Protein AF-A0A6C0IKM2-F1 (afdb_monomer_lite)

pLDDT: mean 82.44, std 13.53, range [51.28, 94.88]

Foldseek 3Di:
DDPVVVVVVVVVVVVVVVCVVPPPPPPVPPPPDCQVQLCPDPQRDAPVNRHHAPDVVSPVHDDDQDDDFLSNDPQRDQVPDSDHAPDVVRPVNPDPD

Radius of gyration: 30.6 Å; chains: 1; bounding box: 55×28×86 Å

Organism: NCBI:txid1070528

Secondary structure (DSSP, 8-state):
--HHHHHHHHHHHHHHHHHHHH--------TTS----GGGSTT-B-TTSSSBPSSTT-TTS------STGGGSTT-BPTTSSSBPSSSS-TT-----

Sequence (97 aa):
MDLTTVIIILVIFLIIFIALNNVTTSTNTDTSSVQSNCTQTQYGCCPDGINSKINQEGSNCPYKPPIGGCAGTRYGCCPNSTTPKADQQGSNCHNPV

Structure (mmCIF, N/CA/C/O backbone):
data_AF-A0A6C0IKM2-F1
#
_entry.id   AF-A0A6C0IKM2-F1
#
loop_
_atom_site.group_PDB
_atom_site.id
_atom_site.type_symbol
_atom_site.label_atom_id
_atom_site.label_alt_id
_atom_site.label_comp_id
_atom_site.label_asym_id
_atom_site.label_entity_id
_atom_site.label_seq_id
_atom_site.pdbx_PDB_ins_code
_atom_site.Cartn_x
_atom_site.Cartn_y
_atom_site.Cartn_z
_atom_site.occupancy
_atom_site.B_iso_or_equiv
_atom_site.auth_seq_id
_atom_site.auth_comp_id
_atom_site.auth_asym_id
_atom_site.auth_atom_id
_atom_site.pdbx_PDB_model_num
ATOM 1 N N . MET A 1 1 ? 27.757 -14.934 -56.644 1.00 69.62 1 MET A N 1
ATOM 2 C CA . MET A 1 1 ? 26.625 -14.261 -55.979 1.00 69.62 1 MET A CA 1
ATOM 3 C C . MET A 1 1 ? 25.772 -13.684 -57.076 1.00 69.62 1 MET A C 1
ATOM 5 O O . MET A 1 1 ? 26.267 -12.839 -57.812 1.00 69.62 1 MET A O 1
ATOM 9 N N . ASP A 1 2 ? 24.557 -14.188 -57.230 1.00 92.38 2 ASP A N 1
ATOM 10 C CA . ASP A 1 2 ? 23.675 -13.736 -58.298 1.00 92.38 2 ASP A CA 1
ATOM 11 C C . ASP A 1 2 ? 23.123 -12.350 -57.965 1.00 92.38 2 ASP A C 1
ATOM 13 O O . ASP A 1 2 ? 22.998 -11.976 -56.795 1.00 92.38 2 ASP A O 1
ATOM 17 N N . LEU A 1 3 ? 22.792 -11.570 -58.996 1.00 90.75 3 LEU A N 1
ATOM 18 C CA . LEU A 1 3 ? 22.255 -10.215 -58.843 1.00 90.75 3 LEU A CA 1
ATOM 19 C C . LEU A 1 3 ? 21.024 -10.193 -57.917 1.00 90.75 3 LEU A C 1
ATOM 21 O O . LEU A 1 3 ? 20.844 -9.265 -57.134 1.00 90.75 3 LEU A O 1
ATOM 25 N N . THR A 1 4 ? 20.226 -11.260 -57.944 1.00 92.12 4 THR A N 1
ATOM 26 C CA . THR A 1 4 ? 19.082 -11.480 -57.051 1.00 92.12 4 THR A CA 1
ATOM 27 C C . THR A 1 4 ? 19.498 -11.588 -55.584 1.00 92.12 4 THR A C 1
ATOM 29 O O . THR A 1 4 ? 18.886 -10.955 -54.727 1.00 92.12 4 THR A O 1
ATOM 32 N N . THR A 1 5 ? 20.571 -12.323 -55.282 1.00 93.25 5 THR A N 1
ATOM 33 C CA . THR A 1 5 ? 21.125 -12.445 -53.928 1.00 93.25 5 THR A CA 1
ATOM 34 C C . THR A 1 5 ? 21.630 -11.099 -53.414 1.00 93.25 5 THR A C 1
ATOM 36 O O . THR A 1 5 ? 21.372 -10.744 -52.267 1.00 93.25 5 THR A O 1
ATOM 39 N N . VAL A 1 6 ? 22.302 -10.320 -54.267 1.00 93.94 6 VAL A N 1
ATOM 40 C CA . VAL A 1 6 ? 22.804 -8.983 -53.906 1.00 93.94 6 VAL A CA 1
ATOM 41 C C . VAL A 1 6 ? 21.648 -8.031 -53.592 1.00 93.94 6 VAL A C 1
ATOM 43 O O . VAL A 1 6 ? 21.689 -7.333 -52.580 1.00 93.94 6 VAL A O 1
ATOM 46 N N . ILE A 1 7 ? 20.585 -8.044 -54.401 1.00 94.44 7 ILE A N 1
ATOM 47 C CA . ILE A 1 7 ? 19.393 -7.213 -54.175 1.00 94.44 7 ILE A CA 1
ATOM 48 C C . ILE A 1 7 ? 18.712 -7.574 -52.848 1.00 94.44 7 ILE A C 1
ATOM 50 O O . ILE A 1 7 ? 18.384 -6.680 -52.072 1.00 94.44 7 ILE A O 1
ATOM 54 N N . ILE A 1 8 ? 18.544 -8.866 -52.547 1.00 94.31 8 ILE A N 1
ATOM 55 C CA . ILE A 1 8 ? 17.924 -9.322 -51.292 1.00 94.31 8 ILE A CA 1
ATOM 56 C C . ILE A 1 8 ? 18.717 -8.829 -50.076 1.00 94.31 8 ILE A C 1
ATOM 58 O O . ILE A 1 8 ? 18.129 -8.320 -49.124 1.00 94.31 8 ILE A O 1
ATOM 62 N N . ILE A 1 9 ? 20.048 -8.921 -50.124 1.00 94.88 9 ILE A N 1
ATOM 63 C CA . ILE A 1 9 ? 20.920 -8.450 -49.042 1.00 94.88 9 ILE A CA 1
ATOM 64 C C . ILE A 1 9 ? 20.738 -6.941 -48.818 1.00 94.88 9 ILE A C 1
ATOM 66 O O . ILE A 1 9 ? 20.547 -6.510 -47.681 1.00 94.88 9 ILE A O 1
ATOM 70 N N . LEU A 1 10 ? 20.730 -6.140 -49.888 1.00 94.62 10 LEU A N 1
ATOM 71 C CA . LEU A 1 10 ? 20.543 -4.687 -49.796 1.00 94.62 10 LEU A CA 1
ATOM 72 C C . LEU A 1 10 ? 19.171 -4.305 -49.221 1.00 94.62 10 LEU A C 1
ATOM 74 O O . LEU A 1 10 ? 19.082 -3.389 -48.402 1.00 94.62 10 LEU A O 1
ATOM 78 N N . VAL A 1 11 ? 18.113 -5.028 -49.597 1.00 94.50 11 VAL A N 1
ATOM 79 C CA . VAL A 1 11 ? 16.758 -4.818 -49.063 1.00 94.50 11 VAL A CA 1
ATOM 80 C C . VAL A 1 11 ? 16.699 -5.143 -47.569 1.00 94.50 11 VAL A C 1
ATOM 82 O O . VAL A 1 11 ? 16.141 -4.363 -46.800 1.00 94.50 11 VAL A O 1
ATOM 85 N N . ILE A 1 12 ? 17.318 -6.243 -47.133 1.00 93.38 12 ILE A N 1
ATOM 86 C CA . ILE A 1 12 ? 17.372 -6.624 -45.714 1.00 93.38 12 ILE A CA 1
ATOM 87 C C . ILE A 1 12 ? 18.117 -5.563 -44.894 1.00 93.38 12 ILE A C 1
ATOM 89 O O . ILE A 1 12 ? 17.611 -5.130 -43.859 1.00 93.38 12 ILE A O 1
ATOM 93 N N . PHE A 1 13 ? 19.275 -5.091 -45.365 1.00 94.00 13 PHE A N 1
ATOM 94 C CA . PHE A 1 13 ? 20.026 -4.033 -44.682 1.00 94.00 13 PHE A CA 1
ATOM 95 C C . PHE A 1 13 ? 19.231 -2.728 -44.570 1.00 94.00 13 PHE A C 1
ATOM 97 O O . PHE A 1 13 ? 19.238 -2.106 -43.507 1.00 94.00 13 PHE A O 1
ATOM 104 N N . LEU A 1 14 ? 18.504 -2.334 -45.621 1.00 91.69 14 LEU A N 1
ATOM 105 C CA . LEU A 1 14 ? 17.635 -1.155 -45.583 1.00 91.69 14 LEU A CA 1
ATOM 106 C C . LEU A 1 14 ? 16.489 -1.309 -44.582 1.00 91.69 14 LEU A C 1
ATOM 108 O O . LEU A 1 14 ? 16.232 -0.386 -43.813 1.00 91.69 14 LEU A O 1
ATOM 112 N N . ILE A 1 15 ? 15.828 -2.468 -44.546 1.00 89.06 15 ILE A N 1
ATOM 113 C CA . ILE A 1 15 ? 14.744 -2.740 -43.591 1.00 89.06 15 ILE A CA 1
ATOM 114 C C . ILE A 1 15 ? 15.266 -2.689 -42.152 1.00 89.06 15 ILE A C 1
ATOM 116 O O . ILE A 1 15 ? 14.629 -2.076 -41.298 1.00 89.06 15 ILE A O 1
ATOM 120 N N . ILE A 1 16 ? 16.440 -3.271 -41.889 1.00 89.31 16 ILE A N 1
ATOM 121 C CA . ILE A 1 16 ? 17.090 -3.205 -40.574 1.00 89.31 16 ILE A CA 1
ATOM 122 C C . ILE A 1 16 ? 17.387 -1.750 -40.204 1.00 89.31 16 ILE A C 1
ATOM 124 O O . ILE A 1 16 ? 17.075 -1.335 -39.094 1.00 89.31 16 ILE A O 1
ATOM 128 N N . PHE A 1 17 ? 17.929 -0.951 -41.124 1.00 89.12 17 PHE A N 1
ATOM 129 C CA . PHE A 1 17 ? 18.237 0.457 -40.866 1.00 89.12 17 PHE A CA 1
ATOM 130 C C . PHE A 1 17 ? 16.973 1.280 -40.571 1.00 89.12 17 PHE A C 1
ATOM 132 O O . PHE A 1 17 ? 16.953 2.077 -39.637 1.00 89.12 17 PHE A O 1
ATOM 139 N N . ILE A 1 18 ? 15.888 1.052 -41.318 1.00 85.81 18 ILE A N 1
ATOM 140 C CA . ILE A 1 18 ? 14.586 1.691 -41.081 1.00 85.81 18 ILE A CA 1
ATOM 141 C C . ILE A 1 18 ? 14.022 1.275 -39.717 1.00 85.81 18 ILE A C 1
ATOM 143 O O . ILE A 1 18 ? 13.564 2.132 -38.966 1.00 85.81 18 ILE A O 1
ATOM 147 N N . ALA A 1 19 ? 14.089 -0.011 -39.367 1.00 83.69 19 ALA A N 1
ATOM 148 C CA . ALA A 1 19 ? 13.635 -0.505 -38.072 1.00 83.69 19 ALA A CA 1
ATOM 149 C C . ALA A 1 19 ? 14.464 0.080 -36.919 1.00 83.69 19 ALA A C 1
ATOM 151 O O . ALA A 1 19 ? 13.891 0.553 -35.946 1.00 83.69 19 ALA A O 1
ATOM 152 N N . LEU A 1 20 ? 15.793 0.125 -37.044 1.00 81.06 20 LEU A N 1
ATOM 153 C CA . LEU A 1 20 ? 16.681 0.700 -36.028 1.00 81.06 20 LEU A CA 1
ATOM 154 C C . LEU A 1 20 ? 16.461 2.207 -35.842 1.00 81.06 20 LEU A C 1
ATOM 156 O O . LEU A 1 20 ? 16.521 2.685 -34.715 1.00 81.06 20 LEU A O 1
ATOM 160 N N . ASN A 1 21 ? 16.154 2.944 -36.913 1.00 76.94 21 ASN A N 1
ATOM 161 C CA . A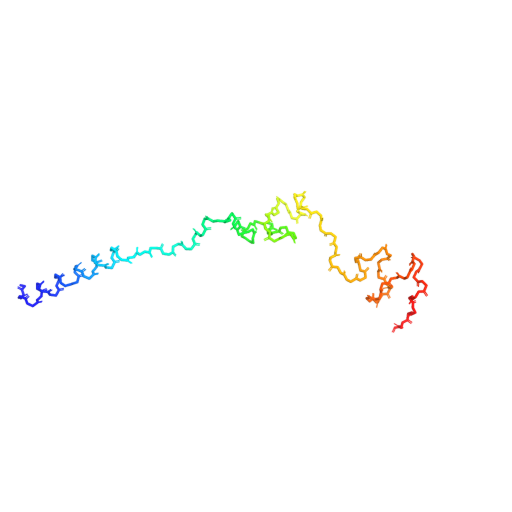SN A 1 21 ? 15.842 4.374 -36.824 1.00 76.94 21 ASN A CA 1
ATOM 162 C C . ASN A 1 21 ? 14.417 4.661 -36.327 1.00 76.94 21 ASN A C 1
ATOM 164 O O . ASN A 1 21 ? 14.165 5.750 -35.821 1.00 76.94 21 ASN A O 1
ATOM 168 N N . ASN A 1 22 ? 13.482 3.718 -36.491 1.00 69.44 22 ASN A N 1
ATOM 169 C CA . ASN A 1 22 ? 12.073 3.887 -36.121 1.00 69.44 22 ASN A CA 1
ATOM 170 C C . ASN A 1 22 ? 11.693 3.176 -34.809 1.00 69.44 22 ASN A C 1
ATOM 172 O O . ASN A 1 22 ? 10.549 3.269 -34.361 1.00 69.44 22 ASN A O 1
ATOM 176 N N . VAL A 1 23 ? 12.633 2.474 -34.167 1.00 73.69 23 VAL A N 1
ATOM 177 C CA . VAL A 1 23 ? 12.486 2.010 -32.784 1.00 73.69 23 VAL A CA 1
ATOM 178 C C . VAL A 1 23 ? 12.539 3.238 -31.878 1.00 73.69 23 VAL A C 1
ATOM 180 O O . VAL A 1 23 ? 13.565 3.630 -31.333 1.00 73.69 23 VAL A O 1
ATOM 183 N N . THR A 1 24 ? 11.378 3.862 -31.711 1.00 63.97 24 THR A N 1
ATOM 184 C CA . THR A 1 24 ? 11.106 4.671 -30.530 1.00 63.97 24 THR A CA 1
ATOM 185 C C . THR A 1 24 ? 10.970 3.673 -29.390 1.00 63.97 24 THR A C 1
ATOM 187 O O . THR A 1 24 ? 9.954 2.986 -29.281 1.00 63.97 24 THR A O 1
ATOM 190 N N . THR A 1 25 ? 12.015 3.510 -28.578 1.00 55.50 25 THR A N 1
ATOM 191 C CA . THR A 1 25 ? 11.914 2.752 -27.332 1.00 55.50 25 THR A CA 1
ATOM 192 C C . THR A 1 25 ? 10.854 3.432 -26.472 1.00 55.50 25 THR A C 1
ATOM 194 O O . THR A 1 25 ? 11.133 4.423 -25.803 1.00 55.50 25 THR A O 1
ATOM 197 N N . SER A 1 26 ? 9.625 2.915 -26.498 1.00 56.06 26 SER A N 1
ATOM 198 C CA . SER A 1 26 ? 8.619 3.176 -25.472 1.00 56.06 26 SER A CA 1
ATOM 199 C C . SER A 1 26 ? 9.102 2.494 -24.193 1.00 56.06 26 SER A C 1
ATOM 201 O O . SER A 1 26 ? 8.597 1.469 -23.744 1.00 56.06 26 SER A O 1
ATOM 203 N N . THR A 1 27 ? 10.157 3.050 -23.602 1.00 54.56 27 THR A N 1
ATOM 204 C CA . THR A 1 27 ? 10.298 2.994 -22.164 1.00 54.56 27 THR A C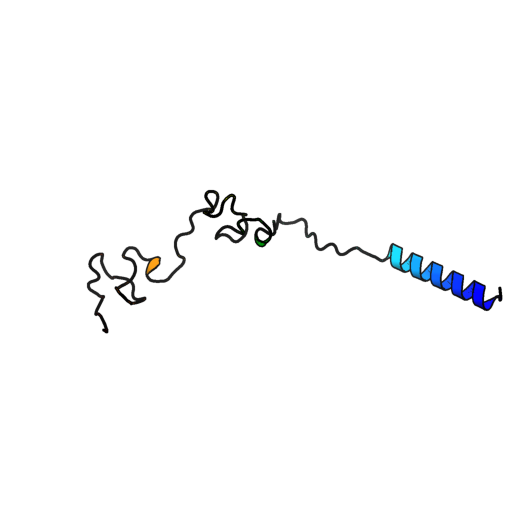A 1
ATOM 205 C C . THR A 1 27 ? 9.191 3.900 -21.666 1.00 54.56 27 THR A C 1
ATOM 207 O O . THR A 1 27 ? 9.309 5.123 -21.719 1.00 54.56 27 THR A O 1
ATOM 210 N N . ASN A 1 28 ? 8.078 3.301 -21.246 1.00 60.88 28 ASN A N 1
ATOM 211 C CA . ASN A 1 28 ? 7.083 3.956 -20.404 1.00 60.88 28 ASN A CA 1
ATOM 212 C C . ASN A 1 28 ? 7.736 4.298 -19.055 1.00 60.88 28 ASN A C 1
ATOM 214 O O . ASN A 1 28 ? 7.409 3.745 -18.014 1.00 60.88 28 ASN A O 1
ATOM 218 N N . THR A 1 29 ? 8.736 5.165 -19.088 1.00 54.31 29 THR A N 1
ATOM 219 C CA . THR A 1 29 ? 9.278 5.879 -17.948 1.00 54.31 29 THR A CA 1
ATOM 220 C C . THR A 1 29 ? 8.726 7.276 -18.090 1.00 54.31 29 THR A C 1
ATOM 222 O O . THR A 1 29 ? 9.393 8.194 -18.558 1.00 54.31 29 THR A O 1
ATOM 225 N N . ASP A 1 30 ? 7.442 7.361 -17.766 1.00 54.53 30 ASP A N 1
ATOM 226 C CA . ASP A 1 30 ? 6.707 8.593 -17.573 1.00 54.53 30 ASP A CA 1
ATOM 227 C C . ASP A 1 30 ? 7.384 9.354 -16.425 1.00 54.53 30 ASP A C 1
ATOM 229 O O . ASP A 1 30 ? 7.154 9.110 -15.238 1.00 54.53 30 ASP A O 1
ATOM 233 N N . THR A 1 31 ? 8.332 10.219 -16.776 1.00 57.88 31 THR A N 1
ATOM 234 C CA . THR A 1 31 ? 8.984 11.148 -15.856 1.00 57.88 31 THR A CA 1
ATOM 235 C C . THR A 1 31 ? 8.002 12.258 -15.495 1.00 57.88 31 THR A C 1
ATOM 237 O O . THR A 1 31 ? 8.139 13.395 -15.941 1.00 57.88 31 THR A O 1
ATOM 240 N N . SER A 1 32 ? 6.983 11.924 -14.704 1.00 57.19 32 SER A N 1
ATOM 241 C CA . SER A 1 32 ? 6.121 12.896 -14.010 1.00 57.19 32 SER A CA 1
ATOM 242 C C . SER A 1 32 ? 5.5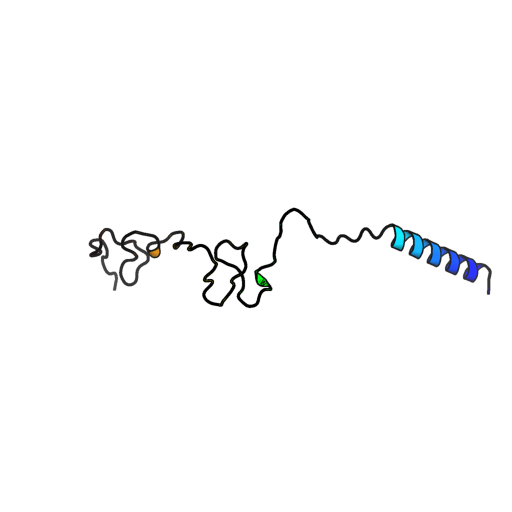80 12.414 -12.661 1.00 57.19 32 SER A C 1
ATOM 244 O O . SER A 1 32 ? 4.900 13.153 -11.9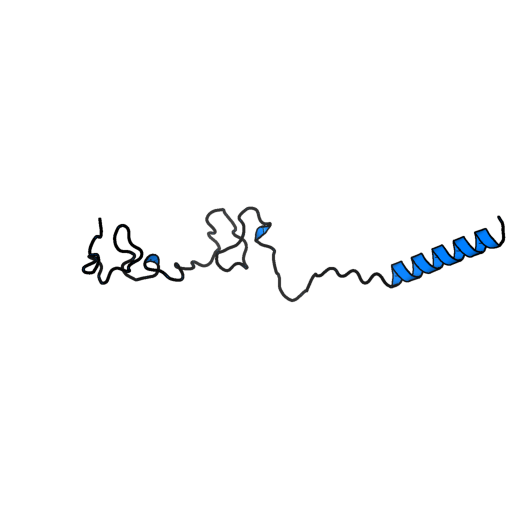58 1.00 57.19 32 SER A O 1
ATOM 246 N N . SER A 1 33 ? 5.984 11.235 -12.198 1.00 51.28 33 SER A N 1
ATOM 247 C CA . SER A 1 33 ? 6.009 10.936 -10.772 1.00 51.28 33 SER A CA 1
ATOM 248 C C . SER A 1 33 ? 7.169 9.991 -10.516 1.00 51.28 33 SER A C 1
ATOM 250 O O . SER A 1 33 ? 7.469 9.117 -11.328 1.00 51.28 33 SER A O 1
ATOM 252 N N . VAL A 1 34 ? 7.835 10.135 -9.378 1.00 55.12 34 VAL A N 1
ATOM 253 C CA . VAL A 1 34 ? 8.545 9.004 -8.788 1.00 55.12 34 VAL A CA 1
ATOM 254 C C . VAL A 1 34 ? 7.451 8.007 -8.406 1.00 55.12 34 VAL A C 1
ATOM 256 O O . VAL A 1 34 ? 7.057 7.920 -7.251 1.00 55.12 34 VAL A O 1
ATOM 259 N N . GLN A 1 35 ? 6.900 7.273 -9.375 1.00 55.97 35 GLN A N 1
ATOM 260 C CA . GLN A 1 35 ? 6.166 6.052 -9.093 1.00 55.97 35 GLN A CA 1
ATOM 261 C C . GLN A 1 35 ? 7.238 5.022 -8.744 1.00 55.97 35 GLN A C 1
ATOM 263 O O . GLN A 1 35 ? 7.534 4.099 -9.502 1.00 55.97 35 GLN A O 1
ATOM 268 N N . SER A 1 36 ? 7.893 5.235 -7.597 1.00 60.56 36 SER A N 1
ATOM 269 C CA . SER A 1 36 ? 8.637 4.192 -6.924 1.00 60.56 36 SER A CA 1
ATOM 270 C C . SER A 1 36 ? 7.660 3.044 -6.801 1.00 60.56 36 SER A C 1
ATOM 272 O O . SER A 1 36 ? 6.653 3.162 -6.105 1.00 60.56 36 SER A O 1
ATOM 274 N N . ASN A 1 37 ? 7.901 1.965 -7.540 1.00 73.00 37 ASN A N 1
ATOM 275 C CA . ASN A 1 37 ? 7.079 0.779 -7.441 1.00 73.00 37 ASN A CA 1
ATOM 276 C C . ASN A 1 37 ? 7.378 0.139 -6.079 1.00 73.00 37 ASN A C 1
ATOM 278 O O . ASN A 1 37 ? 8.158 -0.804 -5.974 1.00 73.00 37 ASN A O 1
ATOM 282 N N . CYS A 1 38 ? 6.809 0.716 -5.017 1.00 88.50 38 CYS A N 1
ATOM 283 C CA . CYS A 1 38 ? 7.083 0.368 -3.629 1.00 88.50 38 CYS A CA 1
ATOM 284 C C . CYS A 1 38 ? 6.753 -1.102 -3.350 1.00 88.50 38 CYS A C 1
ATOM 286 O O . CYS A 1 38 ? 7.314 -1.687 -2.425 1.00 88.50 38 CYS A O 1
ATOM 288 N N . THR A 1 39 ? 5.931 -1.731 -4.202 1.00 85.19 39 THR A N 1
ATOM 289 C CA . THR A 1 39 ? 5.623 -3.166 -4.168 1.00 85.19 39 THR A CA 1
ATOM 290 C C . THR A 1 39 ? 6.843 -4.058 -4.414 1.00 85.19 39 THR A C 1
ATOM 292 O O . THR A 1 39 ? 6.846 -5.195 -3.958 1.00 85.19 39 THR A O 1
ATOM 295 N N . GLN A 1 40 ? 7.891 -3.550 -5.074 1.00 87.38 40 GLN A N 1
ATOM 296 C CA . GLN A 1 40 ? 9.138 -4.284 -5.329 1.00 87.38 40 GLN A CA 1
ATOM 297 C C . GLN A 1 40 ? 10.168 -4.140 -4.200 1.00 87.38 40 GLN A C 1
ATOM 299 O O . GLN A 1 40 ? 11.216 -4.781 -4.232 1.00 87.38 40 GLN A O 1
ATOM 304 N N . THR A 1 41 ? 9.910 -3.283 -3.209 1.00 89.06 41 THR A N 1
ATOM 305 C CA . THR A 1 41 ? 10.813 -3.132 -2.062 1.00 89.06 41 THR A CA 1
ATOM 306 C C . THR A 1 41 ? 10.606 -4.253 -1.053 1.00 89.06 41 THR A C 1
ATOM 308 O O . THR A 1 41 ? 9.513 -4.806 -0.946 1.00 89.06 41 THR A O 1
ATOM 311 N N . GLN A 1 42 ? 11.643 -4.556 -0.268 1.00 93.81 42 GLN A N 1
ATOM 312 C CA . GLN A 1 42 ? 11.643 -5.658 0.702 1.00 93.81 42 GLN A CA 1
ATOM 313 C C . GLN A 1 42 ? 10.422 -5.662 1.638 1.00 93.81 42 GLN A C 1
ATOM 315 O O . GLN A 1 42 ? 9.927 -6.727 1.998 1.00 93.81 42 GLN A O 1
ATOM 320 N N . TYR A 1 43 ? 9.938 -4.484 2.032 1.00 93.50 43 TYR A N 1
ATOM 321 C CA . TYR A 1 43 ? 8.843 -4.350 2.991 1.00 93.50 43 TYR A CA 1
ATOM 322 C C . TYR A 1 43 ? 7.517 -3.920 2.353 1.00 93.50 43 TYR A C 1
ATOM 324 O O . TYR A 1 43 ? 6.499 -3.904 3.046 1.00 93.50 43 TYR A O 1
ATOM 332 N N . GLY A 1 44 ? 7.489 -3.609 1.055 1.00 91.69 44 GLY A N 1
ATOM 333 C CA . GLY A 1 44 ? 6.296 -3.153 0.340 1.00 91.69 44 GLY A CA 1
ATOM 334 C C . GLY A 1 44 ? 5.931 -1.682 0.589 1.00 91.69 44 GLY A C 1
ATOM 335 O O . GLY A 1 44 ? 6.722 -0.893 1.104 1.00 91.69 44 GLY A O 1
ATOM 336 N N . CYS A 1 45 ? 4.703 -1.307 0.230 1.00 92.88 45 CYS A N 1
ATOM 337 C CA . CYS A 1 45 ? 4.202 0.070 0.315 1.00 92.88 45 CYS A CA 1
ATOM 338 C C . CYS A 1 45 ? 3.614 0.432 1.689 1.00 92.88 45 CYS A C 1
ATOM 340 O O . CYS A 1 45 ? 3.061 -0.419 2.390 1.00 92.88 45 CYS A O 1
ATOM 342 N N . CYS A 1 46 ? 3.659 1.717 2.029 1.00 91.62 46 CYS A N 1
ATOM 343 C CA . CYS A 1 46 ? 2.862 2.344 3.076 1.00 91.62 46 CYS A CA 1
ATOM 344 C C . CYS A 1 46 ? 1.354 2.321 2.736 1.00 91.62 46 CYS A C 1
ATOM 346 O O . CYS A 1 46 ? 0.987 2.112 1.577 1.00 91.62 46 CYS A O 1
ATOM 348 N N . PRO A 1 47 ? 0.450 2.575 3.710 1.00 85.19 47 PRO A N 1
ATOM 349 C CA . PRO A 1 47 ? -1.003 2.613 3.475 1.00 85.19 47 PRO A CA 1
ATOM 350 C C . PRO A 1 47 ? -1.482 3.718 2.517 1.00 85.19 47 PRO A C 1
ATOM 352 O O . PRO A 1 47 ? -2.658 3.758 2.149 1.00 85.19 47 PRO A O 1
ATOM 355 N N . ASP A 1 48 ? -0.602 4.654 2.157 1.00 80.81 48 ASP A N 1
ATOM 356 C CA . ASP A 1 48 ? -0.839 5.653 1.114 1.00 80.81 48 ASP A CA 1
ATOM 357 C C . ASP A 1 48 ? -0.678 5.086 -0.309 1.00 80.81 48 ASP A C 1
ATOM 359 O O . ASP A 1 48 ? -1.162 5.701 -1.253 1.00 80.81 48 ASP A O 1
ATOM 363 N N . GLY A 1 49 ? -0.052 3.912 -0.460 1.00 82.06 49 GLY A N 1
ATOM 364 C CA . GLY A 1 49 ? 0.209 3.260 -1.743 1.00 82.06 49 GLY A CA 1
ATOM 365 C C . GLY A 1 49 ? 1.315 3.911 -2.579 1.00 82.06 49 GLY A C 1
ATOM 366 O O . GLY A 1 49 ? 1.506 3.509 -3.723 1.00 82.06 49 GLY A O 1
ATOM 367 N N . ILE A 1 50 ? 2.027 4.900 -2.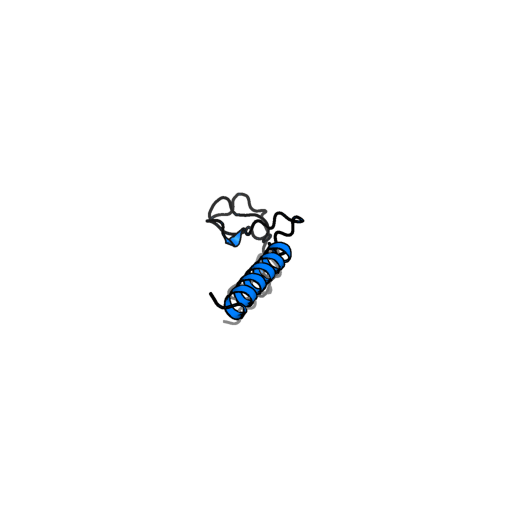031 1.00 82.75 50 ILE A N 1
ATOM 368 C CA . ILE A 1 50 ? 3.020 5.705 -2.756 1.00 82.75 50 ILE A CA 1
ATOM 369 C C . ILE A 1 50 ? 4.414 5.469 -2.172 1.00 82.75 50 ILE A C 1
ATOM 371 O O . ILE A 1 50 ? 5.357 5.172 -2.903 1.00 82.75 50 ILE A O 1
ATOM 375 N N . ASN A 1 51 ? 4.549 5.572 -0.849 1.00 86.69 51 ASN A N 1
ATOM 376 C CA . ASN A 1 51 ? 5.844 5.490 -0.181 1.00 86.69 51 ASN A CA 1
ATOM 377 C C . ASN A 1 51 ? 6.214 4.040 0.150 1.00 86.69 51 ASN A C 1
ATOM 379 O O . ASN A 1 51 ? 5.356 3.235 0.502 1.00 86.69 51 ASN A O 1
ATOM 383 N N . SER A 1 52 ? 7.500 3.696 0.093 1.00 92.19 52 SER A N 1
ATOM 384 C CA . SER A 1 52 ? 7.996 2.388 0.548 1.00 92.19 52 SER A CA 1
ATOM 385 C C . SER A 1 52 ? 8.157 2.352 2.068 1.00 92.19 52 SER A C 1
ATOM 387 O O . SER A 1 52 ? 8.588 3.330 2.681 1.00 92.19 52 SER A O 1
ATOM 389 N N . LYS A 1 53 ? 7.868 1.202 2.676 1.00 93.50 53 LYS A N 1
ATOM 390 C CA . LYS A 1 53 ? 8.176 0.920 4.081 1.00 93.50 53 LYS A CA 1
ATOM 391 C C . LYS A 1 53 ? 9.691 0.777 4.289 1.00 93.50 53 LYS A C 1
ATOM 393 O O . LYS A 1 53 ? 10.346 0.081 3.516 1.00 93.50 53 LYS A O 1
ATOM 398 N N . ILE A 1 54 ? 10.248 1.369 5.351 1.00 93.00 54 ILE A N 1
ATOM 399 C CA . ILE A 1 54 ? 11.676 1.200 5.713 1.00 93.00 54 ILE A CA 1
ATOM 400 C C . ILE A 1 54 ? 11.961 -0.060 6.544 1.00 93.00 54 ILE A C 1
ATOM 402 O O . ILE A 1 54 ? 13.104 -0.501 6.625 1.00 93.00 54 ILE A O 1
ATOM 406 N N . ASN A 1 55 ? 10.930 -0.627 7.165 1.00 93.81 55 ASN A N 1
ATOM 407 C CA . ASN A 1 55 ? 10.943 -1.867 7.941 1.00 93.81 55 ASN A CA 1
ATOM 408 C C . ASN A 1 55 ? 9.570 -2.543 7.836 1.00 93.81 55 ASN A C 1
ATOM 410 O O . ASN A 1 55 ? 8.631 -1.977 7.274 1.00 93.81 55 ASN A O 1
ATOM 414 N N . GLN A 1 56 ? 9.438 -3.759 8.360 1.00 92.25 56 GLN A N 1
ATOM 415 C CA . GLN A 1 56 ? 8.194 -4.525 8.265 1.00 92.25 56 GLN A CA 1
ATOM 416 C C . GLN A 1 56 ? 7.007 -3.796 8.922 1.00 92.25 56 GLN A C 1
ATOM 418 O O . GLN A 1 56 ? 5.884 -3.876 8.418 1.00 92.25 56 GLN A O 1
ATOM 423 N N . GLU A 1 57 ? 7.273 -3.040 9.988 1.00 90.19 57 GLU A N 1
ATOM 424 C CA . GLU A 1 57 ? 6.311 -2.239 10.747 1.00 90.19 57 GLU A CA 1
ATOM 425 C C . GLU A 1 57 ? 5.870 -0.969 10.004 1.00 90.19 57 GLU A C 1
ATOM 427 O O . GLU A 1 57 ? 4.814 -0.416 10.303 1.00 90.19 57 GLU A O 1
ATOM 432 N N . GLY A 1 58 ? 6.660 -0.495 9.036 1.00 91.94 58 GLY A N 1
ATOM 433 C CA . GLY A 1 58 ? 6.420 0.763 8.340 1.00 91.94 58 GLY A CA 1
ATOM 434 C C . GLY A 1 58 ? 6.557 1.979 9.250 1.00 91.94 58 GLY A C 1
ATOM 435 O O . GLY A 1 58 ? 5.704 2.859 9.225 1.00 91.94 58 GLY A O 1
ATOM 436 N N . SER A 1 59 ? 7.622 2.062 10.050 1.00 91.94 59 SER A N 1
ATOM 437 C CA . SER A 1 59 ? 7.817 3.163 11.009 1.00 91.94 59 SER A CA 1
ATOM 438 C C . SER A 1 59 ? 7.971 4.546 10.360 1.00 91.94 59 SER A C 1
ATOM 440 O O . SER A 1 59 ? 7.870 5.556 11.047 1.00 91.94 59 SER A O 1
ATOM 442 N N . ASN A 1 60 ? 8.228 4.603 9.049 1.00 89.88 60 ASN A N 1
ATOM 443 C CA . ASN A 1 60 ? 8.209 5.835 8.257 1.00 89.88 60 ASN A CA 1
ATOM 444 C C . ASN A 1 60 ? 6.837 6.147 7.640 1.00 89.88 60 ASN A C 1
ATOM 446 O O . ASN A 1 60 ? 6.677 7.204 7.033 1.00 89.88 60 ASN A O 1
ATOM 450 N N . CYS A 1 61 ? 5.877 5.226 7.717 1.00 91.00 61 CYS A N 1
ATOM 451 C CA . CYS A 1 61 ? 4.592 5.397 7.071 1.00 91.00 61 CYS A CA 1
ATOM 452 C C . CYS A 1 61 ? 3.707 6.348 7.872 1.00 91.00 61 CYS A C 1
ATOM 454 O O . CYS A 1 61 ? 3.628 6.238 9.100 1.00 91.00 61 CYS A O 1
ATOM 456 N N . PRO A 1 62 ? 2.979 7.246 7.191 1.00 81.81 62 PRO A N 1
ATOM 457 C CA . PRO A 1 62 ? 1.975 8.048 7.860 1.00 81.81 62 PRO A CA 1
ATOM 458 C C . PRO A 1 62 ? 0.926 7.117 8.481 1.00 81.81 62 PRO A C 1
ATOM 460 O O . PRO A 1 62 ? 0.401 6.217 7.817 1.00 81.81 62 PRO A O 1
ATOM 463 N N . TYR A 1 63 ? 0.618 7.329 9.761 1.00 75.00 63 TYR A N 1
ATOM 464 C CA . TYR A 1 63 ? -0.461 6.610 10.428 1.00 75.00 63 TYR A CA 1
ATOM 465 C C . TYR A 1 63 ? -1.780 6.939 9.726 1.00 75.00 63 TYR A C 1
ATOM 467 O O . TYR A 1 63 ? -2.252 8.076 9.774 1.00 75.00 63 TYR A O 1
ATOM 475 N N . LYS A 1 64 ? -2.377 5.943 9.068 1.00 66.25 64 LYS A N 1
ATOM 476 C CA . LYS A 1 64 ? -3.719 6.056 8.503 1.00 66.25 64 LYS A CA 1
ATOM 477 C C . LYS A 1 64 ? -4.667 5.279 9.417 1.00 66.25 64 LYS A C 1
ATOM 479 O O . LYS A 1 64 ? -4.591 4.049 9.429 1.00 66.25 64 LYS A O 1
ATOM 484 N N . PRO A 1 65 ? -5.523 5.949 10.210 1.00 62.53 65 PRO A N 1
ATOM 485 C CA . PRO A 1 65 ? -6.538 5.240 10.976 1.00 62.53 65 PRO A CA 1
ATOM 486 C C . PRO A 1 65 ? -7.459 4.458 10.020 1.00 62.53 65 PRO A C 1
ATOM 488 O O . PRO A 1 65 ? -7.563 4.824 8.841 1.00 62.53 65 PRO A O 1
ATOM 491 N N . PRO A 1 66 ? -8.123 3.390 10.499 1.00 64.38 66 PRO A N 1
ATOM 492 C CA . PRO A 1 66 ? -9.044 2.601 9.688 1.00 64.38 66 PRO A CA 1
ATOM 493 C C . PRO A 1 66 ? -10.043 3.509 8.956 1.00 64.38 66 PRO A C 1
ATOM 495 O O . PRO A 1 66 ? -10.778 4.269 9.587 1.00 64.38 66 PRO A O 1
ATOM 498 N N . ILE A 1 67 ? -10.069 3.449 7.621 1.00 63.53 67 ILE A N 1
ATOM 499 C CA . ILE A 1 67 ? -11.040 4.201 6.820 1.00 63.53 67 ILE A CA 1
ATOM 500 C C . ILE A 1 67 ? -12.330 3.380 6.776 1.00 63.53 67 ILE A C 1
ATOM 502 O O . ILE A 1 67 ? -12.509 2.526 5.912 1.00 63.53 67 ILE A O 1
ATOM 506 N N . GLY A 1 68 ? -13.221 3.636 7.732 1.00 74.44 68 GLY A N 1
ATOM 507 C CA . GLY A 1 68 ? -14.577 3.091 7.751 1.00 74.44 68 GLY A CA 1
ATOM 508 C C . GLY A 1 68 ? -14.808 1.920 8.710 1.00 74.44 68 GLY A C 1
ATOM 509 O O . GLY A 1 68 ? -13.922 1.474 9.440 1.00 74.44 68 GLY A O 1
ATOM 510 N N . GLY A 1 69 ? -16.062 1.457 8.726 1.00 83.56 69 GLY A N 1
ATOM 511 C CA . GLY A 1 69 ? -16.549 0.433 9.651 1.00 83.56 69 GLY A CA 1
ATOM 512 C C . GLY A 1 69 ? -16.595 0.894 11.110 1.00 83.56 69 GLY A C 1
ATOM 513 O O . GLY A 1 69 ? -16.208 2.009 11.460 1.00 83.56 69 GLY A O 1
ATOM 514 N N . CYS A 1 70 ? -17.060 0.011 11.991 1.00 90.50 70 CYS A N 1
ATOM 515 C CA . CYS A 1 70 ? -17.128 0.293 13.422 1.00 90.50 70 CYS A CA 1
ATOM 516 C C . CYS A 1 70 ? -15.748 0.507 14.065 1.00 90.50 70 CYS A C 1
ATOM 518 O O . CYS A 1 70 ? -15.640 1.288 15.006 1.00 90.50 70 CYS A O 1
ATOM 520 N N . ALA A 1 71 ? -14.685 -0.103 13.529 1.00 86.88 71 ALA A N 1
ATOM 521 C CA . ALA A 1 71 ? -13.317 0.045 14.031 1.00 86.88 71 ALA A CA 1
ATOM 522 C C . ALA A 1 71 ? -12.747 1.464 13.839 1.00 86.88 71 ALA A C 1
ATOM 524 O O . ALA A 1 71 ? -11.853 1.863 14.579 1.00 86.88 71 ALA A O 1
ATOM 525 N N . GLY A 1 72 ? -13.280 2.233 12.881 1.00 84.81 72 GLY A N 1
ATOM 526 C CA . GLY A 1 72 ? -12.967 3.655 12.710 1.00 84.81 72 GLY A CA 1
ATOM 527 C C . GLY A 1 72 ? -13.798 4.594 13.597 1.00 84.81 72 GLY A C 1
ATOM 528 O O . GLY A 1 72 ? -13.580 5.803 13.576 1.00 84.81 72 GLY A O 1
ATOM 529 N N . THR A 1 73 ? -14.768 4.079 14.361 1.00 88.06 73 THR A N 1
ATOM 530 C CA . THR A 1 73 ? -15.625 4.895 15.239 1.00 88.06 73 THR A CA 1
ATOM 531 C C . THR A 1 73 ? -15.032 5.033 16.640 1.00 88.06 73 THR A C 1
ATOM 533 O O . THR A 1 73 ? -14.267 4.181 17.087 1.00 88.06 73 THR A O 1
ATOM 536 N N . ARG A 1 74 ? -15.418 6.091 17.369 1.00 91.00 74 ARG A N 1
ATOM 537 C CA . ARG A 1 74 ? -14.881 6.440 18.702 1.00 91.00 74 ARG A CA 1
ATOM 538 C C . ARG A 1 74 ? -14.888 5.280 19.704 1.00 91.00 74 ARG A C 1
ATOM 540 O O . ARG A 1 74 ? -13.992 5.190 20.534 1.00 91.00 74 ARG A O 1
ATOM 547 N N . TYR A 1 75 ? -15.914 4.439 19.652 1.00 92.81 75 TYR A N 1
ATOM 548 C CA . TYR A 1 75 ? -16.148 3.374 20.627 1.00 92.81 75 TYR A CA 1
ATOM 549 C C . TYR A 1 75 ? -15.870 1.976 20.057 1.00 92.81 75 TYR A C 1
ATOM 551 O O . TYR A 1 75 ? -16.019 0.981 20.763 1.00 92.81 75 TYR A O 1
ATOM 559 N N . GLY A 1 76 ? -15.441 1.884 18.795 1.00 92.38 76 GLY A N 1
ATOM 560 C CA . GLY A 1 76 ? -15.186 0.612 18.136 1.00 92.38 76 GLY A CA 1
ATOM 561 C C . GLY A 1 76 ? -16.460 -0.187 17.842 1.00 92.38 76 GLY A C 1
ATOM 562 O O . GLY A 1 76 ? -17.564 0.344 17.703 1.00 92.38 76 GLY A O 1
ATOM 563 N N . CYS A 1 77 ? -16.287 -1.497 17.720 1.00 93.75 77 CYS A N 1
ATOM 564 C CA . CYS A 1 77 ? -17.330 -2.441 17.333 1.00 93.75 77 CYS A CA 1
ATOM 565 C C . CYS A 1 77 ? -18.019 -3.079 18.540 1.00 93.75 77 CYS A C 1
ATOM 567 O O . CYS A 1 77 ? -17.387 -3.332 19.570 1.00 93.75 77 CYS A O 1
ATOM 569 N N . CYS A 1 78 ? -19.308 -3.389 18.404 1.00 93.88 78 CYS A N 1
ATOM 570 C CA . CYS A 1 78 ? -19.988 -4.309 19.305 1.00 93.88 78 CYS A CA 1
ATOM 571 C C . CYS A 1 78 ? -19.300 -5.689 19.298 1.00 93.88 78 CYS A C 1
ATOM 573 O O . CYS A 1 78 ? -18.757 -6.090 18.266 1.00 93.88 78 CYS A O 1
ATOM 575 N N . PRO A 1 79 ? -19.310 -6.433 20.422 1.00 89.62 79 PRO A N 1
ATOM 576 C CA . PRO A 1 79 ? -18.770 -7.790 20.453 1.00 89.62 79 PRO A CA 1
ATOM 577 C C . PRO A 1 79 ? -19.414 -8.647 19.360 1.00 89.62 79 PRO A C 1
ATOM 579 O O . PRO A 1 79 ? -20.630 -8.611 19.194 1.00 89.62 79 PRO A O 1
ATOM 582 N N . ASN A 1 80 ? -18.594 -9.380 18.605 1.00 85.19 80 ASN A N 1
ATOM 583 C CA . ASN A 1 80 ? -19.027 -10.268 17.519 1.00 85.19 80 ASN A CA 1
ATOM 584 C C . ASN A 1 80 ? -19.892 -9.602 16.425 1.00 85.19 80 ASN A C 1
ATOM 586 O O . ASN A 1 80 ? -20.634 -10.287 15.727 1.00 85.19 80 ASN A O 1
ATOM 590 N N . SER A 1 81 ? -19.815 -8.278 16.247 1.00 83.75 81 SER A N 1
ATOM 591 C CA . SER A 1 81 ? -20.647 -7.551 15.283 1.00 83.75 81 SER A CA 1
ATOM 592 C C . SER A 1 81 ? -19.899 -6.388 14.631 1.00 83.75 81 SER A C 1
ATOM 594 O O . SER A 1 81 ? -19.001 -5.792 15.219 1.00 83.75 81 SER A O 1
ATOM 596 N N . THR A 1 82 ? -20.296 -6.025 13.410 1.00 88.19 82 THR A N 1
ATOM 597 C CA . THR A 1 82 ? -19.804 -4.825 12.713 1.00 88.19 82 THR A CA 1
ATOM 598 C C . THR A 1 82 ? -20.586 -3.560 13.074 1.00 88.19 82 THR A C 1
ATOM 600 O O . THR A 1 82 ? -20.334 -2.491 12.514 1.00 88.19 82 THR A O 1
ATOM 603 N N . THR A 1 83 ? -21.544 -3.658 13.997 1.00 90.56 83 THR A N 1
ATOM 604 C CA . THR A 1 83 ? -22.301 -2.512 14.503 1.00 90.56 83 THR A CA 1
ATOM 605 C C . THR A 1 83 ? -21.395 -1.630 15.372 1.00 90.56 83 THR A C 1
ATOM 607 O O . THR A 1 83 ? -20.771 -2.143 16.305 1.00 90.56 83 THR A O 1
ATOM 610 N N . PRO A 1 84 ? -21.294 -0.313 15.109 1.00 92.38 84 PRO A N 1
ATOM 611 C CA . PRO A 1 84 ? -20.535 0.595 15.964 1.00 92.38 84 PRO A CA 1
ATOM 612 C C . PRO A 1 84 ? -21.212 0.744 17.323 1.00 92.38 84 PRO A C 1
ATOM 614 O O . PRO A 1 84 ? -22.437 0.872 17.395 1.00 92.38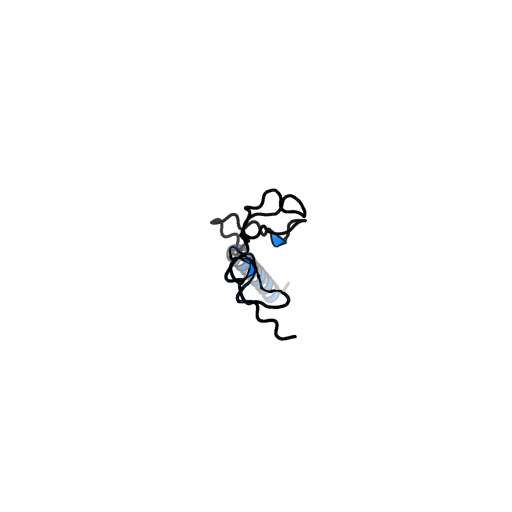 84 PRO A O 1
ATOM 617 N N . LYS A 1 85 ? -20.427 0.742 18.403 1.00 94.69 85 LYS A N 1
ATOM 618 C CA . LYS A 1 85 ? -20.974 0.988 19.740 1.00 94.69 85 LYS A CA 1
ATOM 619 C C . LYS A 1 85 ? -21.519 2.421 19.831 1.00 94.69 85 LYS A C 1
ATOM 621 O O . LYS A 1 85 ? -20.868 3.362 19.379 1.00 94.69 85 LYS A O 1
ATOM 626 N N . ALA A 1 86 ? -22.696 2.589 20.428 1.00 92.75 86 ALA A N 1
ATOM 627 C CA . ALA A 1 86 ? -23.333 3.889 20.651 1.00 92.75 86 ALA A CA 1
ATOM 628 C C . ALA A 1 86 ? -22.624 4.702 21.749 1.00 92.75 86 ALA A C 1
ATOM 630 O O . ALA A 1 86 ? -22.545 5.926 21.665 1.00 92.75 86 ALA A O 1
ATOM 631 N N . ASP A 1 87 ? -22.068 4.014 22.744 1.00 94.06 87 ASP A N 1
ATOM 632 C CA . ASP A 1 87 ? -21.260 4.558 23.836 1.00 94.06 87 ASP A CA 1
ATOM 633 C C . ASP A 1 87 ? -20.119 3.585 24.185 1.00 94.06 87 ASP A C 1
ATOM 635 O O . ASP A 1 87 ? -20.002 2.503 23.607 1.00 94.06 87 ASP A O 1
ATOM 639 N N . GLN A 1 88 ? -19.245 3.958 25.123 1.00 94.25 88 GLN A N 1
ATOM 640 C CA . GLN A 1 88 ? -18.112 3.117 25.531 1.00 94.25 88 GLN A CA 1
ATOM 641 C C . GLN A 1 88 ? -18.568 1.748 26.072 1.00 94.25 88 GLN A C 1
ATOM 643 O O . GLN A 1 88 ? -17.876 0.743 25.893 1.00 94.25 88 GLN A O 1
ATOM 648 N N . GLN A 1 89 ? -19.739 1.701 26.708 1.00 92.69 89 GLN A N 1
ATOM 649 C CA . GLN A 1 89 ? -20.346 0.494 27.261 1.00 92.69 89 GLN A CA 1
ATOM 650 C C . GLN A 1 89 ? -20.950 -0.395 26.157 1.00 92.69 89 GLN A C 1
ATOM 652 O O . GLN A 1 89 ? -20.964 -1.618 26.287 1.00 92.69 89 GLN A O 1
ATOM 657 N N . GLY A 1 90 ? -21.361 0.186 25.030 1.00 93.00 90 GLY A N 1
ATOM 658 C CA . GLY A 1 90 ? -22.068 -0.490 23.952 1.00 93.00 90 GLY A CA 1
ATOM 659 C C . GLY A 1 90 ? -23.538 -0.726 24.277 1.00 93.00 90 GLY A C 1
ATOM 660 O O . GLY A 1 90 ? -24.018 -1.837 24.080 1.00 93.00 90 GLY A O 1
ATOM 661 N N . SER A 1 91 ? -24.260 0.290 24.759 1.00 93.19 91 SER A N 1
ATOM 662 C CA . SER A 1 91 ? -25.700 0.190 25.073 1.00 93.19 91 SER A CA 1
ATOM 663 C C . SER A 1 91 ? -26.574 -0.306 23.912 1.00 93.19 91 SER A C 1
ATOM 665 O O . SER A 1 91 ? -27.638 -0.873 24.142 1.00 93.19 91 SER A O 1
ATOM 667 N N . ASN A 1 92 ? -26.120 -0.149 22.665 1.00 91.44 92 ASN A N 1
ATOM 668 C CA . ASN A 1 92 ? -26.783 -0.662 21.464 1.00 91.44 92 ASN A CA 1
ATOM 669 C C . ASN A 1 92 ? -26.332 -2.073 21.037 1.00 91.44 92 ASN A C 1
ATOM 671 O O . ASN A 1 92 ? -26.819 -2.585 20.024 1.00 91.44 92 ASN A O 1
ATOM 675 N N . CYS A 1 93 ? -25.401 -2.699 21.758 1.00 91.94 93 CYS A N 1
ATOM 676 C CA . CYS A 1 93 ? -24.900 -4.036 21.461 1.00 91.94 93 CYS A CA 1
ATOM 677 C C . CYS A 1 93 ? -25.867 -5.094 21.996 1.00 91.94 93 CYS A C 1
ATOM 679 O O . CYS A 1 93 ? -25.622 -5.751 23.006 1.00 91.94 93 CYS A O 1
ATOM 681 N N . HIS A 1 94 ? -26.985 -5.250 21.296 1.00 81.06 94 HIS A N 1
ATOM 682 C CA . HIS A 1 94 ? -27.955 -6.308 21.541 1.00 81.06 94 HIS A CA 1
ATOM 683 C C . HIS A 1 94 ? -27.401 -7.581 20.917 1.00 81.06 94 HIS A C 1
ATOM 685 O O . HIS A 1 94 ? -27.540 -7.778 19.719 1.00 81.06 94 HIS A O 1
ATOM 691 N N . ASN A 1 95 ? -26.691 -8.379 21.706 1.00 70.62 95 ASN A N 1
ATOM 692 C CA . ASN A 1 95 ? -26.048 -9.618 21.281 1.00 70.62 95 ASN A CA 1
ATOM 693 C C . ASN A 1 95 ? -27.054 -10.545 20.551 1.00 70.62 95 ASN A C 1
ATOM 695 O O . ASN A 1 95 ? -27.903 -11.125 21.233 1.00 70.62 95 ASN A O 1
ATOM 699 N N . PRO A 1 96 ? -27.011 -10.729 19.214 1.00 56.16 96 PRO A N 1
ATOM 700 C CA . PRO A 1 96 ? -27.586 -11.918 18.610 1.00 56.16 96 PRO A CA 1
ATOM 701 C C . PRO A 1 96 ? -26.517 -13.001 18.768 1.00 56.16 96 PRO A C 1
ATOM 703 O O . PRO A 1 96 ? -25.447 -12.905 18.172 1.00 56.16 96 PRO A O 1
ATOM 706 N N . VAL A 1 97 ? -26.785 -13.925 19.688 1.00 51.97 97 VAL A N 1
ATOM 707 C CA . VAL A 1 97 ? -25.940 -15.073 20.055 1.00 51.97 97 VAL A CA 1
ATOM 708 C C . VAL A 1 97 ? -25.279 -15.727 18.843 1.00 51.97 97 VAL A C 1
ATOM 710 O O . VAL A 1 97 ? -26.000 -15.950 17.844 1.00 51.97 97 VAL A O 1
#